Protein AF-A0AAD4XB56-F1 (afdb_monomer_lite)

Organism: NCBI:txid357466

pLDDT: mean 76.83, std 12.36, range [35.91, 93.38]

Structure (mmCIF, N/CA/C/O backbone):
data_AF-A0AAD4XB56-F1
#
_entry.id   AF-A0AAD4XB56-F1
#
loop_
_atom_site.group_PDB
_atom_site.id
_atom_site.type_symbol
_atom_site.label_atom_id
_atom_site.label_alt_id
_atom_site.label_comp_id
_atom_site.label_asym_id
_atom_site.label_entity_id
_atom_site.label_seq_id
_atom_site.pdbx_PDB_ins_code
_atom_site.Cartn_x
_atom_site.Cartn_y
_atom_site.Cartn_z
_atom_site.occupancy
_atom_site.B_iso_or_equiv
_atom_site.auth_seq_id
_atom_site.auth_comp_id
_atom_site.auth_asym_id
_atom_site.auth_atom_id
_atom_site.pdbx_PDB_model_num
ATOM 1 N N . MET A 1 1 ? -22.166 -6.737 -6.901 1.00 35.91 1 MET A N 1
ATOM 2 C CA . MET A 1 1 ? -21.398 -6.416 -5.680 1.00 35.91 1 MET A CA 1
ATOM 3 C C . MET A 1 1 ? -21.569 -4.929 -5.449 1.00 35.91 1 MET A C 1
ATOM 5 O O . MET A 1 1 ? -21.145 -4.169 -6.307 1.00 35.91 1 MET A O 1
ATOM 9 N N . GLU A 1 2 ? -22.283 -4.530 -4.397 1.00 37.19 2 GLU A N 1
ATOM 10 C CA . GLU A 1 2 ? -22.418 -3.114 -4.025 1.00 37.19 2 GLU A CA 1
ATOM 11 C C . GLU A 1 2 ? -21.098 -2.613 -3.423 1.00 37.19 2 GLU A C 1
ATOM 13 O O . GLU A 1 2 ? -20.499 -3.304 -2.595 1.00 37.19 2 GLU A O 1
ATOM 18 N N . GLU A 1 3 ? -20.626 -1.437 -3.845 1.00 47.31 3 GLU A N 1
ATOM 19 C CA . GLU A 1 3 ? -19.499 -0.772 -3.187 1.00 47.31 3 GLU A CA 1
ATOM 20 C C . GLU A 1 3 ? -19.918 -0.337 -1.769 1.00 47.31 3 GLU A C 1
ATOM 22 O O . GLU A 1 3 ? -20.990 0.253 -1.595 1.00 47.31 3 GLU A O 1
ATOM 27 N N . PRO A 1 4 ? -19.126 -0.636 -0.721 1.00 51.22 4 PRO A N 1
ATOM 28 C CA . PRO A 1 4 ? -19.479 -0.250 0.637 1.00 51.22 4 PRO A CA 1
ATOM 29 C C . PRO A 1 4 ? -19.520 1.279 0.769 1.00 51.22 4 PRO A C 1
ATOM 31 O O . PRO A 1 4 ? -18.649 1.977 0.265 1.00 51.22 4 PRO A O 1
ATOM 34 N N . ARG A 1 5 ? -20.498 1.805 1.522 1.00 53.44 5 ARG A N 1
ATOM 35 C CA . ARG A 1 5 ? -20.799 3.248 1.687 1.00 53.44 5 ARG A CA 1
ATOM 36 C C . ARG A 1 5 ? -19.615 4.173 2.058 1.00 53.44 5 ARG A C 1
ATOM 38 O O . ARG A 1 5 ? -19.768 5.381 1.939 1.00 53.44 5 ARG A O 1
ATOM 45 N N . ASN A 1 6 ? -18.455 3.630 2.451 1.00 60.69 6 ASN A N 1
ATOM 46 C CA . ASN A 1 6 ? -17.219 4.361 2.772 1.00 60.69 6 ASN A CA 1
ATOM 47 C C . ASN A 1 6 ? -15.988 3.775 2.038 1.00 60.69 6 ASN A C 1
ATOM 49 O O . ASN A 1 6 ? -14.955 3.512 2.669 1.00 60.69 6 ASN A O 1
ATOM 53 N N . SER A 1 7 ? -16.107 3.507 0.736 1.00 59.16 7 SER A N 1
ATOM 54 C CA . SER A 1 7 ? -14.975 3.156 -0.128 1.00 59.16 7 SER A CA 1
ATOM 55 C C . SER A 1 7 ? -14.554 4.317 -1.016 1.00 59.16 7 SER A C 1
ATOM 57 O O . SER A 1 7 ? -15.394 4.947 -1.652 1.00 59.16 7 SER A O 1
ATOM 59 N N . SER A 1 8 ? -13.243 4.539 -1.112 1.00 77.12 8 SER A N 1
ATOM 60 C CA . SER A 1 8 ? -12.658 5.458 -2.091 1.00 77.12 8 SER A CA 1
ATOM 61 C C . SER A 1 8 ? -11.834 4.691 -3.122 1.00 77.12 8 SER A C 1
ATOM 63 O O . SER A 1 8 ? -11.056 3.799 -2.767 1.00 77.12 8 SER A O 1
ATOM 65 N N . PHE A 1 9 ? -11.992 5.074 -4.390 1.00 65.38 9 PHE A N 1
ATOM 66 C CA . PHE A 1 9 ? -11.208 4.584 -5.520 1.00 65.38 9 PHE A CA 1
ATOM 67 C C . PHE A 1 9 ? -10.410 5.738 -6.128 1.00 65.38 9 PHE A C 1
ATOM 69 O O . PHE A 1 9 ? -10.983 6.757 -6.518 1.00 65.38 9 PHE A O 1
ATOM 76 N N . CYS A 1 10 ? -9.090 5.582 -6.216 1.00 66.50 10 CYS A N 1
ATOM 77 C CA . CYS A 1 10 ? -8.206 6.615 -6.748 1.00 66.50 10 CYS A CA 1
ATOM 78 C C . CYS A 1 10 ? -7.397 6.086 -7.938 1.00 66.50 10 CYS A C 1
ATOM 80 O O . CYS A 1 10 ? -6.722 5.061 -7.828 1.00 66.50 10 CYS A O 1
ATOM 82 N N . ARG A 1 11 ? -7.431 6.832 -9.052 1.00 57.97 11 ARG A N 1
ATOM 83 C CA . ARG A 1 11 ? -6.454 6.720 -10.144 1.00 57.97 11 ARG A CA 1
ATOM 84 C C . ARG A 1 11 ? -5.447 7.844 -9.997 1.00 57.97 11 ARG A C 1
ATOM 86 O O . ARG A 1 11 ? -5.830 9.011 -9.935 1.00 57.97 11 ARG A O 1
ATOM 93 N N . LEU A 1 12 ? -4.181 7.478 -9.917 1.00 57.00 12 LEU A N 1
ATOM 94 C CA . LEU A 1 12 ? -3.088 8.431 -9.834 1.00 57.00 12 LEU A CA 1
ATOM 95 C C . LEU A 1 12 ? -2.688 8.872 -11.252 1.00 57.00 12 LEU A C 1
ATOM 97 O O . LEU A 1 12 ? -2.851 8.141 -12.224 1.00 57.00 12 LEU A O 1
ATOM 101 N N . GLY A 1 13 ? -2.258 10.124 -11.375 1.00 54.28 13 GLY A N 1
ATOM 102 C CA . GLY A 1 13 ? -1.643 10.675 -12.584 1.00 54.28 13 GLY A CA 1
ATOM 103 C C . GLY A 1 13 ? -0.223 11.144 -12.267 1.00 54.28 13 GLY A C 1
ATOM 104 O O . GLY A 1 13 ? 0.423 10.618 -11.364 1.00 54.28 13 GLY A O 1
ATOM 105 N N . HIS A 1 14 ? 0.254 12.187 -12.947 1.00 58.59 14 HIS A N 1
ATOM 106 C CA . HIS A 1 14 ? 1.536 12.858 -12.654 1.00 58.59 14 HIS A CA 1
ATOM 107 C C . HIS A 1 14 ? 1.542 13.692 -11.347 1.00 58.59 14 HIS A C 1
ATOM 109 O O . HIS A 1 14 ? 2.379 14.574 -11.190 1.00 58.59 14 HIS A O 1
ATOM 115 N N . MET A 1 15 ? 0.604 13.471 -10.421 1.00 67.94 15 MET A N 1
ATOM 116 C CA . MET A 1 15 ? 0.440 14.298 -9.219 1.00 67.94 15 MET A CA 1
ATOM 117 C C . MET A 1 15 ? 0.633 13.493 -7.938 1.00 67.94 15 MET A C 1
ATOM 119 O O . MET A 1 15 ? 0.311 12.303 -7.887 1.00 67.94 15 MET A O 1
ATOM 123 N N . ASP A 1 16 ? 1.112 14.179 -6.903 1.00 80.94 16 ASP A N 1
ATOM 124 C CA . ASP A 1 16 ? 1.135 13.661 -5.541 1.00 80.94 16 ASP A CA 1
ATOM 125 C C . ASP A 1 16 ? -0.296 13.522 -5.007 1.00 80.94 16 ASP A C 1
ATOM 127 O O . ASP A 1 16 ? -1.145 14.393 -5.211 1.00 80.94 16 ASP A O 1
ATOM 131 N N . LEU A 1 17 ? -0.565 12.422 -4.308 1.00 83.12 17 LEU A N 1
ATOM 132 C CA . LEU A 1 17 ? -1.854 12.151 -3.681 1.00 83.12 17 LEU A CA 1
ATOM 133 C C . LEU A 1 17 ? -1.715 12.206 -2.172 1.00 83.12 17 LEU A C 1
ATOM 135 O O . LEU A 1 17 ? -0.869 11.529 -1.592 1.00 83.12 17 LEU A O 1
ATOM 139 N N . GLN A 1 18 ? -2.610 12.952 -1.538 1.00 89.25 18 GLN A N 1
ATOM 140 C CA . GLN A 1 18 ? -2.759 12.964 -0.095 1.00 89.25 18 GLN A CA 1
ATOM 141 C C . GLN A 1 18 ? -4.192 12.588 0.276 1.00 89.25 18 GLN A C 1
ATOM 143 O O . GLN A 1 18 ? -5.145 13.247 -0.135 1.00 89.25 18 GLN A O 1
ATOM 148 N N . ILE A 1 19 ? -4.335 11.527 1.066 1.00 88.62 19 ILE A N 1
ATOM 149 C CA . ILE A 1 19 ? -5.605 11.086 1.638 1.00 88.62 19 ILE A CA 1
ATOM 150 C C . ILE A 1 19 ? -5.497 11.216 3.150 1.00 88.62 19 ILE A C 1
ATOM 152 O O . ILE A 1 19 ? -4.646 10.582 3.766 1.00 88.62 19 ILE A O 1
ATOM 156 N N . SER A 1 20 ? -6.393 11.998 3.740 1.00 92.12 20 SER A N 1
ATOM 157 C CA . SER A 1 20 ? -6.542 12.107 5.190 1.00 92.12 20 SER A CA 1
ATOM 158 C C . SER A 1 20 ? -8.010 11.905 5.538 1.00 92.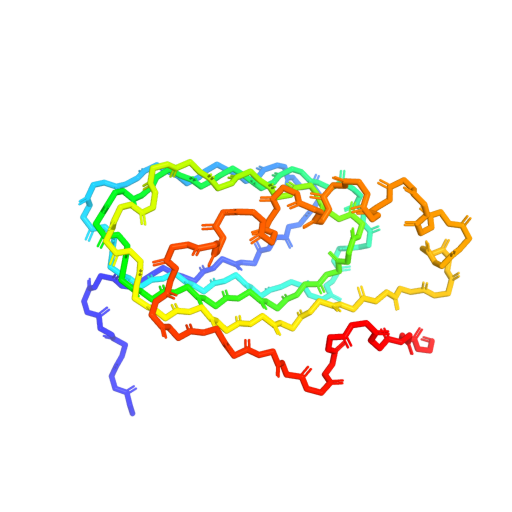12 20 SER A C 1
ATOM 160 O O . SER A 1 20 ? -8.857 12.691 5.115 1.00 92.12 20 SER A O 1
ATOM 162 N N . SER A 1 21 ? -8.339 10.825 6.249 1.00 89.38 21 SER A N 1
ATOM 163 C CA . SER A 1 21 ? -9.730 10.535 6.604 1.00 89.38 21 SER A CA 1
ATOM 164 C C . SER A 1 21 ? -9.863 9.692 7.863 1.00 89.38 21 SER A C 1
ATOM 166 O O . SER A 1 21 ? -9.309 8.603 7.977 1.00 89.38 21 SER A O 1
ATOM 168 N N . LEU A 1 22 ? -10.704 10.166 8.782 1.00 91.12 22 LEU A N 1
ATOM 169 C CA . LEU A 1 22 ? -11.066 9.438 9.995 1.00 91.12 22 LEU A CA 1
ATOM 170 C C . LEU A 1 22 ? -12.202 8.436 9.768 1.00 91.12 22 LEU A C 1
ATOM 172 O O . LEU A 1 22 ? -12.446 7.596 10.622 1.00 91.12 22 LEU A O 1
ATOM 176 N N . THR A 1 23 ? -12.936 8.512 8.662 1.00 92.81 23 THR A N 1
ATOM 177 C CA . THR A 1 23 ? -14.135 7.681 8.433 1.00 92.81 23 THR A CA 1
ATOM 178 C C . THR A 1 23 ? -13.930 6.619 7.359 1.00 92.81 23 THR A C 1
ATOM 180 O O . THR A 1 23 ? -14.783 5.739 7.189 1.00 92.81 23 THR A O 1
ATOM 183 N N . LEU A 1 24 ? -12.811 6.700 6.635 1.00 92.94 24 LEU A N 1
ATOM 184 C CA . LEU A 1 24 ? -12.465 5.789 5.558 1.00 92.94 24 LEU A CA 1
ATOM 185 C C . LEU A 1 24 ? -12.160 4.403 6.122 1.00 92.94 24 LEU A C 1
ATOM 187 O O . LEU A 1 24 ? -11.284 4.255 6.967 1.00 92.94 24 LEU A O 1
ATOM 191 N N . LYS A 1 25 ? -12.881 3.393 5.629 1.00 92.88 25 LYS A N 1
ATOM 192 C CA . LYS A 1 25 ? -12.705 1.990 6.039 1.00 92.88 25 LYS A CA 1
ATOM 193 C C . LYS A 1 25 ? -12.065 1.137 4.952 1.00 92.88 25 LYS A C 1
ATOM 195 O O . LYS A 1 25 ? -11.338 0.199 5.270 1.00 92.88 25 LYS A O 1
ATOM 200 N N . HIS A 1 26 ? -12.312 1.474 3.688 1.00 93.38 26 HIS A N 1
ATOM 201 C CA . HIS A 1 26 ? -11.816 0.731 2.535 1.00 93.38 26 HIS A CA 1
ATOM 202 C C . HIS A 1 26 ? -11.169 1.694 1.541 1.00 93.38 26 HIS A C 1
ATOM 204 O O . HIS A 1 26 ? -11.808 2.645 1.089 1.00 93.38 26 HIS A O 1
ATOM 210 N N . LEU A 1 27 ? -9.918 1.430 1.176 1.00 91.19 27 LEU A N 1
ATOM 211 C CA . LEU A 1 27 ? -9.184 2.228 0.199 1.00 91.19 27 LEU A CA 1
ATOM 212 C C . LEU A 1 27 ? -8.610 1.327 -0.886 1.00 91.19 27 LEU A C 1
ATOM 214 O O . LEU A 1 27 ? -7.944 0.335 -0.587 1.00 91.19 27 LEU A O 1
ATOM 218 N N . GLN A 1 28 ? -8.853 1.703 -2.140 1.00 91.56 28 GLN A N 1
ATOM 219 C CA . GLN A 1 28 ? -8.269 1.050 -3.303 1.00 91.56 28 GLN A CA 1
ATOM 220 C C . GLN A 1 28 ? -7.519 2.074 -4.156 1.00 91.56 28 GLN A C 1
ATOM 222 O O . GLN A 1 28 ? -8.107 3.030 -4.665 1.00 91.56 28 GLN A O 1
ATOM 227 N N . VAL A 1 29 ? -6.219 1.846 -4.325 1.00 86.94 29 VAL A N 1
ATOM 228 C CA . VAL A 1 29 ? -5.352 2.607 -5.226 1.00 86.94 29 VAL A CA 1
ATOM 229 C C . VAL A 1 29 ? -4.986 1.702 -6.391 1.00 86.94 29 VAL A C 1
ATOM 231 O O . VAL A 1 29 ? -4.433 0.621 -6.186 1.00 86.94 29 VAL A O 1
ATOM 234 N N . VAL A 1 30 ? -5.340 2.118 -7.608 1.00 85.44 30 VAL A N 1
ATOM 235 C CA . VAL A 1 30 ? -5.033 1.375 -8.835 1.00 85.44 30 VAL A CA 1
ATOM 236 C C . VAL A 1 30 ? -4.498 2.348 -9.875 1.00 85.44 30 VAL A C 1
ATOM 238 O O . VAL A 1 30 ? -5.261 3.131 -10.445 1.00 85.44 30 VAL A O 1
ATOM 241 N N . ASP A 1 31 ? -3.198 2.282 -10.142 1.00 78.81 31 ASP A N 1
ATOM 242 C CA . ASP A 1 31 ? -2.562 3.069 -11.192 1.00 78.81 31 ASP A CA 1
ATOM 243 C C . ASP A 1 31 ? -1.447 2.290 -11.897 1.00 78.81 31 ASP A C 1
ATOM 245 O O . ASP A 1 31 ? -0.356 2.110 -11.379 1.00 78.81 31 ASP A O 1
ATOM 249 N N . PHE A 1 32 ? -1.726 1.869 -13.128 1.00 70.62 32 PHE A N 1
ATOM 250 C CA . PHE A 1 32 ? -0.743 1.270 -14.037 1.00 70.62 32 PHE A CA 1
ATOM 251 C C . PHE A 1 32 ? -0.412 2.192 -15.219 1.00 70.62 32 PHE A C 1
ATOM 253 O O . PHE A 1 32 ? 0.103 1.740 -16.239 1.00 70.62 32 PHE A O 1
ATOM 260 N N . VAL A 1 33 ? -0.766 3.473 -15.130 1.00 66.88 33 VAL A N 1
ATOM 261 C CA . VAL A 1 33 ? -0.625 4.441 -16.222 1.00 66.88 33 VAL A CA 1
ATOM 262 C C . VAL A 1 33 ? 0.604 5.318 -16.003 1.00 66.88 33 VAL A C 1
ATOM 264 O O . VAL A 1 33 ? 1.359 5.567 -16.942 1.00 66.88 33 VAL A O 1
ATOM 267 N N . SER A 1 34 ? 0.831 5.771 -14.770 1.00 63.16 34 SER A N 1
ATOM 268 C CA . SER A 1 34 ? 1.925 6.687 -14.446 1.00 63.16 34 SER A CA 1
ATOM 269 C C . SER A 1 34 ? 3.190 5.941 -14.009 1.00 63.16 34 SER A C 1
ATOM 271 O O . SER A 1 34 ? 3.237 5.375 -12.920 1.00 63.16 34 SER A O 1
ATOM 273 N N . LYS A 1 35 ? 4.239 5.986 -14.845 1.00 64.75 35 LYS A N 1
ATOM 274 C CA . LYS A 1 35 ? 5.590 5.456 -14.542 1.00 64.75 35 LYS A CA 1
ATOM 275 C C . LYS A 1 35 ? 6.479 6.455 -13.788 1.00 64.75 35 LYS A C 1
ATOM 277 O O . LYS A 1 35 ? 7.680 6.241 -13.637 1.00 64.75 35 LYS A O 1
ATOM 282 N N . THR A 1 36 ? 5.937 7.615 -13.423 1.00 65.81 36 THR A N 1
ATOM 283 C CA . THR A 1 36 ? 6.718 8.669 -12.772 1.00 65.81 36 THR A CA 1
ATOM 284 C C . THR A 1 36 ? 6.688 8.526 -11.263 1.00 65.81 36 THR A C 1
ATOM 286 O O . THR A 1 36 ? 5.660 8.163 -10.695 1.00 65.81 36 THR A O 1
ATOM 289 N N . SER A 1 37 ? 7.797 8.886 -10.619 1.00 69.06 37 SER A N 1
ATOM 290 C CA . SER A 1 37 ? 7.922 8.947 -9.165 1.00 69.06 37 SER A CA 1
ATOM 291 C C . SER A 1 37 ? 6.990 10.015 -8.584 1.00 69.06 37 SER A C 1
ATOM 293 O O . SER A 1 37 ? 7.377 11.178 -8.466 1.00 69.06 37 SER A O 1
ATOM 295 N N . SER A 1 38 ? 5.761 9.631 -8.248 1.00 79.12 38 SER A N 1
ATOM 296 C CA . SER A 1 38 ? 4.831 10.443 -7.463 1.00 79.12 38 SER A CA 1
ATOM 297 C C . SER A 1 38 ? 4.782 9.963 -6.017 1.00 79.12 38 SER A C 1
ATOM 299 O O . SER A 1 38 ? 5.106 8.811 -5.703 1.00 79.12 38 SER A O 1
ATOM 301 N N . LYS A 1 39 ? 4.404 10.867 -5.116 1.00 84.50 39 LYS A N 1
ATOM 302 C CA . LYS A 1 39 ? 4.254 10.580 -3.695 1.00 84.50 39 LYS A CA 1
ATOM 303 C C . LYS A 1 39 ? 2.792 10.326 -3.356 1.00 84.50 39 LYS A C 1
ATOM 305 O O . LYS A 1 39 ? 1.914 11.119 -3.682 1.00 84.50 39 LYS A O 1
ATOM 310 N N . VAL A 1 40 ? 2.538 9.243 -2.636 1.00 86.00 40 VAL A N 1
ATOM 311 C CA . VAL A 1 40 ? 1.223 8.885 -2.108 1.00 86.00 40 VAL A CA 1
ATOM 312 C C . VAL A 1 40 ? 1.304 8.890 -0.591 1.00 86.00 40 VAL A C 1
ATOM 314 O O . VAL A 1 40 ? 1.991 8.060 0.002 1.00 86.00 40 VAL A O 1
ATOM 317 N N . LYS A 1 41 ? 0.616 9.836 0.045 1.00 89.56 41 LYS A N 1
ATOM 318 C CA . LYS A 1 41 ? 0.483 9.928 1.498 1.00 89.56 41 LYS A CA 1
ATOM 319 C C . LYS A 1 41 ? -0.931 9.537 1.916 1.00 89.56 41 LYS A C 1
ATOM 321 O O . LYS A 1 41 ? -1.900 10.110 1.425 1.00 89.56 41 LYS A O 1
ATOM 326 N N . ILE A 1 42 ? -1.049 8.593 2.841 1.00 89.75 42 ILE A N 1
ATOM 327 C CA . ILE A 1 42 ? -2.329 8.124 3.378 1.00 89.75 42 ILE A CA 1
ATOM 328 C C . ILE A 1 42 ? -2.266 8.195 4.903 1.00 89.75 42 ILE A C 1
ATOM 330 O O . ILE A 1 42 ? -1.376 7.607 5.504 1.00 89.75 42 ILE A O 1
ATOM 334 N N . ASP A 1 43 ? -3.220 8.899 5.502 1.00 91.44 43 ASP A N 1
ATOM 335 C CA . ASP A 1 43 ? -3.438 9.018 6.944 1.00 91.44 43 ASP A CA 1
ATOM 336 C C . ASP A 1 43 ? -4.894 8.641 7.248 1.00 91.44 43 ASP A C 1
ATOM 338 O O . ASP A 1 43 ? -5.829 9.403 6.969 1.00 91.44 43 ASP A O 1
ATOM 342 N N . ALA A 1 44 ? -5.105 7.409 7.716 1.00 91.50 44 ALA A N 1
ATOM 343 C CA . ALA A 1 44 ? -6.444 6.848 7.870 1.00 91.50 44 ALA A CA 1
ATOM 344 C C . ALA A 1 44 ? -6.529 5.854 9.048 1.00 91.50 44 ALA A C 1
ATOM 346 O O . ALA A 1 44 ? -6.482 4.638 8.838 1.00 91.50 44 ALA A O 1
ATOM 347 N N . PRO A 1 45 ? -6.725 6.339 10.291 1.00 91.56 45 PRO A N 1
ATOM 348 C CA . PRO A 1 45 ? -6.684 5.510 11.506 1.00 91.56 45 PRO A CA 1
ATOM 349 C C . PRO A 1 45 ? -7.748 4.419 11.576 1.00 91.56 45 PRO A C 1
ATOM 351 O O . PRO A 1 45 ? -7.527 3.392 12.219 1.00 91.56 45 PRO A O 1
ATOM 354 N N . ASN A 1 46 ? -8.881 4.617 10.902 1.00 92.62 46 ASN A N 1
ATOM 355 C CA . ASN A 1 46 ? -9.997 3.671 10.874 1.00 92.62 46 ASN A CA 1
ATOM 356 C C . ASN A 1 46 ? -10.046 2.838 9.583 1.00 92.62 46 ASN A C 1
ATOM 358 O O . ASN A 1 46 ? -11.046 2.162 9.327 1.00 92.62 46 ASN A O 1
ATOM 362 N N . LEU A 1 47 ? -8.977 2.873 8.780 1.00 92.44 47 LEU A N 1
ATOM 363 C CA . LEU A 1 47 ? -8.860 2.049 7.587 1.00 92.44 47 LEU A CA 1
ATOM 364 C C . LEU A 1 47 ? -8.727 0.583 7.995 1.00 92.44 47 LEU A C 1
ATOM 366 O O . LEU A 1 47 ? -7.844 0.243 8.768 1.00 92.44 47 LEU A O 1
ATOM 370 N N . VAL A 1 48 ? -9.593 -0.275 7.462 1.00 92.62 48 VAL A N 1
ATOM 371 C CA . VAL A 1 48 ? -9.643 -1.714 7.772 1.00 92.62 48 VAL A CA 1
ATOM 372 C C . VAL A 1 48 ? -9.104 -2.548 6.614 1.00 92.62 48 VAL A C 1
ATOM 374 O O . VAL A 1 48 ? -8.478 -3.584 6.835 1.00 92.62 48 VAL A O 1
ATOM 377 N N . TYR A 1 49 ? -9.328 -2.086 5.384 1.00 91.31 49 TYR A N 1
ATOM 378 C CA . TYR A 1 49 ? -8.911 -2.765 4.165 1.00 91.31 49 TYR A CA 1
ATOM 379 C C . TYR A 1 49 ? -8.166 -1.810 3.237 1.00 91.31 49 TYR A C 1
ATOM 381 O O . TYR A 1 49 ? -8.689 -0.751 2.874 1.00 91.31 49 TYR A O 1
ATOM 389 N N . PHE A 1 50 ? -6.980 -2.226 2.804 1.00 90.38 50 PHE A N 1
ATOM 390 C CA . PHE A 1 50 ? -6.176 -1.504 1.830 1.00 90.38 50 PHE A CA 1
ATOM 391 C C . PHE A 1 50 ? -5.855 -2.392 0.633 1.00 90.38 50 PHE A C 1
ATOM 393 O O . PHE A 1 50 ? -5.387 -3.515 0.793 1.00 90.38 50 PHE A O 1
ATOM 400 N N . LYS A 1 51 ? -6.069 -1.872 -0.574 1.00 90.19 51 LYS A N 1
ATOM 401 C CA . LYS A 1 51 ? -5.623 -2.506 -1.810 1.00 90.19 51 LYS A CA 1
ATOM 402 C C . LYS A 1 51 ? -4.777 -1.540 -2.614 1.00 90.19 51 LYS A C 1
ATOM 404 O O . LYS A 1 51 ? -5.226 -0.433 -2.908 1.00 90.19 51 LYS A O 1
ATOM 409 N N . CYS A 1 52 ? -3.593 -1.982 -3.009 1.00 88.44 52 CYS A N 1
ATOM 410 C CA . CYS A 1 52 ? -2.681 -1.209 -3.832 1.00 88.44 52 CYS A CA 1
ATOM 411 C C . CYS A 1 52 ? -2.271 -2.012 -5.057 1.00 88.44 52 CYS A C 1
ATOM 413 O O . CYS A 1 52 ? -1.757 -3.122 -4.933 1.00 88.44 52 CYS A O 1
ATOM 415 N N . ARG A 1 53 ? -2.509 -1.440 -6.234 1.00 87.56 53 ARG A N 1
ATOM 416 C CA . ARG A 1 53 ? -2.066 -1.962 -7.521 1.00 87.56 53 ARG A CA 1
ATOM 417 C C . ARG A 1 53 ? -1.334 -0.860 -8.275 1.00 87.56 53 ARG A C 1
ATOM 419 O O . ARG A 1 53 ? -1.989 0.050 -8.778 1.00 87.56 53 ARG A O 1
ATOM 426 N N . ASP A 1 54 ? -0.006 -0.900 -8.294 1.00 85.00 54 ASP A N 1
ATOM 427 C CA . ASP A 1 54 ? 0.802 0.228 -8.780 1.00 85.00 54 ASP A CA 1
ATOM 428 C C . ASP A 1 54 ? 2.217 -0.181 -9.245 1.00 85.00 54 ASP A C 1
ATOM 430 O O . ASP A 1 54 ? 2.581 -1.357 -9.220 1.00 85.00 54 ASP A O 1
ATOM 434 N N . TYR A 1 55 ? 3.028 0.789 -9.667 1.00 81.88 55 TYR A N 1
ATOM 435 C CA . TYR A 1 55 ? 4.461 0.663 -9.911 1.00 81.88 55 TYR A CA 1
ATOM 436 C C . TYR A 1 55 ? 5.304 0.938 -8.659 1.00 81.88 55 TYR A C 1
ATOM 438 O O . TYR A 1 55 ? 4.955 1.749 -7.800 1.00 81.88 55 TYR A O 1
ATOM 446 N N . MET A 1 56 ? 6.472 0.295 -8.586 1.00 78.75 56 MET A N 1
ATOM 447 C CA . MET A 1 56 ? 7.438 0.452 -7.491 1.00 78.75 56 MET A CA 1
ATOM 448 C C . MET A 1 56 ? 8.171 1.796 -7.490 1.00 78.75 56 MET A C 1
ATOM 450 O O . MET A 1 56 ? 8.808 2.135 -6.494 1.00 78.75 56 MET A O 1
ATOM 454 N N . SER A 1 57 ? 8.110 2.560 -8.583 1.00 78.81 57 SER A N 1
ATOM 455 C CA . SER A 1 57 ? 8.749 3.879 -8.674 1.00 78.81 57 SER A CA 1
ATOM 456 C C . SER A 1 57 ? 8.120 4.941 -7.777 1.00 78.81 57 SER A C 1
ATOM 458 O O . SER A 1 57 ? 8.737 5.987 -7.548 1.00 78.81 57 SER A O 1
ATOM 460 N N . LYS A 1 58 ? 6.910 4.702 -7.267 1.00 81.06 58 LYS A N 1
ATOM 461 C CA . LYS A 1 58 ? 6.188 5.658 -6.433 1.00 81.06 58 LYS A CA 1
ATOM 462 C C . LYS A 1 58 ? 6.543 5.544 -4.967 1.00 81.06 58 LYS A C 1
ATOM 464 O O . LYS A 1 58 ? 6.820 4.475 -4.430 1.00 81.06 58 LYS A O 1
ATOM 469 N N . TRP A 1 59 ? 6.485 6.687 -4.301 1.00 81.56 59 TRP A N 1
ATOM 470 C CA . TRP A 1 59 ? 6.797 6.791 -2.890 1.00 81.56 59 TRP A CA 1
ATOM 471 C C . TRP A 1 59 ? 5.520 6.707 -2.054 1.00 81.56 59 TRP A C 1
ATOM 473 O O . TRP A 1 59 ? 4.747 7.663 -2.007 1.00 81.56 59 TRP A O 1
ATOM 483 N N . TYR A 1 60 ? 5.325 5.599 -1.341 1.00 84.44 60 TYR A N 1
ATOM 484 C CA . TYR A 1 60 ? 4.193 5.411 -0.434 1.00 84.44 60 TYR A CA 1
ATOM 485 C C . TYR A 1 60 ? 4.563 5.758 1.015 1.00 84.44 60 TYR A C 1
ATOM 487 O O . TYR A 1 60 ? 5.483 5.184 1.593 1.00 84.44 60 TYR A O 1
ATOM 495 N N . VAL A 1 61 ? 3.810 6.681 1.618 1.00 85.50 61 VAL A N 1
ATOM 496 C CA . VAL A 1 61 ? 3.840 6.997 3.053 1.00 85.50 61 VAL A CA 1
ATOM 497 C C . VAL A 1 61 ? 2.481 6.665 3.644 1.00 85.50 61 VAL A C 1
ATOM 499 O O . VAL A 1 61 ? 1.503 7.371 3.407 1.00 85.50 61 VAL A O 1
ATOM 502 N N . LEU A 1 62 ? 2.430 5.592 4.422 1.00 84.94 62 LEU A N 1
ATOM 503 C CA . LEU A 1 62 ? 1.247 5.207 5.178 1.00 84.94 62 LEU A CA 1
ATOM 504 C C . LEU A 1 62 ? 1.455 5.589 6.642 1.00 84.94 62 LEU A C 1
ATOM 506 O O . LEU A 1 62 ? 2.342 5.062 7.309 1.00 84.94 62 LEU A O 1
ATOM 510 N N . GLU A 1 63 ? 0.638 6.512 7.126 1.00 83.88 63 GLU A N 1
ATOM 511 C CA . GLU A 1 63 ? 0.628 6.997 8.501 1.00 83.88 63 GLU A CA 1
ATOM 512 C C . GLU A 1 63 ? -0.675 6.568 9.183 1.00 83.88 63 GLU A C 1
ATOM 514 O O . GLU A 1 63 ? -1.721 6.454 8.545 1.00 83.88 63 GLU A O 1
ATOM 519 N N . ASN A 1 64 ? -0.602 6.317 10.493 1.00 81.56 64 ASN A N 1
ATOM 520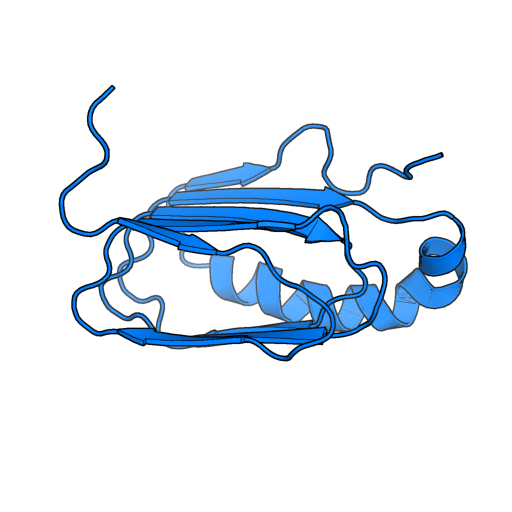 C CA . ASN A 1 64 ? -1.754 6.017 11.345 1.00 81.56 64 ASN A CA 1
ATOM 521 C C . ASN A 1 64 ? -2.690 4.945 10.758 1.00 81.56 64 ASN A C 1
ATOM 523 O O . ASN A 1 64 ? -3.838 5.221 10.443 1.00 81.56 64 ASN A O 1
ATOM 527 N N . LEU A 1 65 ? -2.217 3.704 10.637 1.00 82.25 65 LEU A N 1
ATOM 528 C CA . LEU A 1 65 ? -3.009 2.564 10.149 1.00 82.25 65 LEU A CA 1
ATOM 529 C C . LEU A 1 65 ? -3.449 1.617 11.276 1.00 82.25 65 LEU A C 1
ATOM 531 O O . LEU A 1 65 ? -3.462 0.400 11.113 1.00 82.25 65 LEU A O 1
ATOM 535 N N . ALA A 1 66 ? -3.784 2.162 12.446 1.00 84.06 66 ALA A N 1
ATOM 536 C CA . ALA A 1 66 ? -4.017 1.374 13.661 1.00 84.06 66 ALA A CA 1
ATOM 537 C C . ALA A 1 66 ? -5.104 0.291 13.510 1.00 84.06 66 ALA A C 1
ATOM 539 O O . ALA A 1 66 ? -5.028 -0.748 14.161 1.00 84.06 66 ALA A O 1
ATOM 540 N N . SER A 1 67 ? -6.095 0.524 12.645 1.00 88.56 67 SER A N 1
ATOM 541 C CA . SER A 1 67 ? -7.207 -0.405 12.416 1.00 88.56 67 SER A CA 1
ATOM 542 C C . SER A 1 67 ? -7.021 -1.325 11.207 1.00 88.56 67 SER A C 1
ATOM 544 O O . SER A 1 67 ? -7.943 -2.081 10.894 1.00 88.56 67 SER A O 1
ATOM 546 N N . LEU A 1 68 ? -5.880 -1.268 10.508 1.00 89.12 68 LEU A N 1
ATOM 547 C CA . LEU A 1 68 ? -5.704 -2.001 9.258 1.00 89.12 68 LEU A CA 1
ATOM 548 C C . LEU A 1 68 ? -5.617 -3.504 9.529 1.00 89.12 68 LEU A C 1
ATOM 550 O O . LEU A 1 68 ? -4.713 -3.990 10.205 1.00 89.12 68 LEU A O 1
ATOM 554 N N . VAL A 1 69 ? -6.576 -4.250 8.983 1.00 89.12 69 VAL A N 1
ATOM 555 C CA . VAL A 1 69 ? -6.675 -5.701 9.171 1.00 89.12 69 VAL A CA 1
ATOM 556 C C . VAL A 1 69 ? -6.086 -6.435 7.979 1.00 89.12 69 VAL A C 1
ATOM 558 O O . VAL A 1 69 ? -5.310 -7.372 8.169 1.00 89.12 69 VAL A O 1
ATOM 561 N N . THR A 1 70 ? -6.440 -5.993 6.773 1.00 89.62 70 THR A N 1
ATOM 562 C CA . THR A 1 70 ? -6.096 -6.680 5.530 1.00 89.62 70 THR A CA 1
ATOM 563 C C . THR A 1 70 ? -5.468 -5.708 4.538 1.00 89.62 70 THR A C 1
ATOM 565 O O . THR A 1 70 ? -6.036 -4.651 4.251 1.00 89.62 70 THR A O 1
ATOM 568 N N . ALA A 1 71 ? -4.328 -6.101 3.973 1.00 89.12 71 ALA A N 1
ATOM 569 C CA . ALA A 1 71 ? -3.676 -5.401 2.871 1.00 89.12 71 ALA A CA 1
ATOM 570 C C . ALA A 1 71 ? -3.499 -6.337 1.663 1.00 89.12 71 ALA A C 1
ATOM 572 O O . ALA A 1 71 ? -3.032 -7.461 1.824 1.00 89.12 71 ALA A O 1
ATOM 573 N N . ASP A 1 72 ? -3.869 -5.879 0.466 1.00 88.69 72 ASP A N 1
ATOM 574 C CA . ASP A 1 72 ? -3.687 -6.576 -0.816 1.00 88.69 72 ASP A CA 1
ATOM 575 C C . ASP A 1 72 ? -2.771 -5.746 -1.725 1.00 88.69 72 ASP A C 1
ATOM 577 O O . ASP A 1 72 ? -3.142 -4.646 -2.144 1.00 88.69 72 ASP A O 1
ATOM 581 N N . ILE A 1 73 ? -1.562 -6.244 -1.993 1.00 86.12 73 ILE A N 1
ATOM 582 C CA . ILE A 1 73 ? -0.502 -5.500 -2.682 1.00 86.12 73 ILE A CA 1
ATOM 583 C C . ILE A 1 73 ? -0.106 -6.201 -3.995 1.00 86.12 73 ILE A C 1
ATOM 585 O O . ILE A 1 73 ? 0.292 -7.368 -4.021 1.00 86.12 73 ILE A O 1
ATOM 589 N N . ASP A 1 74 ? -0.185 -5.455 -5.097 1.00 86.56 74 ASP A N 1
ATOM 590 C CA . ASP A 1 74 ? 0.330 -5.781 -6.434 1.00 86.56 74 ASP A CA 1
ATOM 591 C C . ASP A 1 74 ? 1.207 -4.609 -6.889 1.00 86.56 74 ASP A C 1
ATOM 593 O O . ASP A 1 74 ? 0.706 -3.596 -7.374 1.00 86.56 74 ASP A O 1
ATOM 597 N N . MET A 1 75 ? 2.517 -4.704 -6.672 1.00 82.06 75 MET A N 1
ATOM 598 C CA . MET A 1 75 ? 3.455 -3.668 -7.102 1.00 82.06 75 MET A CA 1
ATOM 599 C C . MET A 1 75 ? 4.409 -4.209 -8.146 1.00 82.06 75 MET A C 1
ATOM 601 O O . MET A 1 75 ? 5.119 -5.183 -7.894 1.00 82.06 75 MET A O 1
ATOM 605 N N . ARG A 1 76 ? 4.445 -3.555 -9.304 1.00 82.31 76 ARG A N 1
ATOM 606 C CA . ARG A 1 76 ? 5.211 -4.007 -10.467 1.00 82.31 76 ARG A CA 1
ATOM 607 C C . ARG A 1 76 ? 6.415 -3.117 -10.709 1.00 82.31 76 ARG A C 1
ATOM 609 O O . ARG A 1 76 ? 6.395 -1.939 -10.366 1.00 82.31 76 ARG A O 1
ATOM 616 N N . ALA A 1 77 ? 7.449 -3.680 -11.314 1.00 78.19 77 ALA A N 1
ATOM 617 C CA . ALA A 1 77 ? 8.599 -2.921 -11.781 1.00 78.19 77 ALA A CA 1
ATOM 618 C C . ALA A 1 77 ? 8.595 -2.871 -13.313 1.00 78.19 77 ALA A C 1
ATOM 620 O O . ALA A 1 77 ? 8.276 -3.862 -13.970 1.00 78.19 77 ALA A O 1
ATOM 621 N N . THR A 1 78 ? 8.972 -1.750 -13.914 1.00 77.62 78 THR A N 1
ATOM 622 C CA . THR A 1 78 ? 9.346 -1.710 -15.335 1.00 77.62 78 THR A CA 1
ATOM 623 C C . THR A 1 78 ? 10.828 -2.038 -15.506 1.00 77.62 78 THR A C 1
ATOM 625 O O . THR A 1 78 ? 11.615 -1.960 -14.560 1.00 77.62 78 THR A O 1
ATOM 628 N N . LYS A 1 79 ? 11.252 -2.383 -16.727 1.00 77.19 79 LYS A N 1
ATOM 629 C CA . LYS A 1 79 ? 12.674 -2.635 -17.028 1.00 77.19 79 LYS A CA 1
ATOM 630 C C . LYS A 1 79 ? 13.571 -1.447 -16.673 1.00 77.19 79 LYS A C 1
ATOM 632 O O . LYS A 1 79 ? 14.685 -1.640 -16.195 1.00 77.19 79 LYS A O 1
ATOM 637 N N . GLU A 1 80 ? 13.080 -0.226 -16.866 1.00 74.62 80 GLU A N 1
ATOM 638 C CA . GLU A 1 80 ? 13.801 1.002 -16.523 1.00 74.62 80 GLU A CA 1
ATOM 639 C C . GLU A 1 80 ? 13.940 1.175 -15.002 1.00 74.62 80 GLU A C 1
ATOM 641 O O . GLU A 1 80 ? 14.957 1.675 -14.519 1.00 74.62 80 GLU A O 1
ATOM 646 N N . GLU A 1 81 ? 12.944 0.725 -14.236 1.00 72.31 81 GLU A N 1
ATOM 647 C CA . GLU A 1 81 ? 12.941 0.788 -12.773 1.00 72.31 81 GLU A CA 1
ATOM 648 C C . GLU A 1 81 ? 13.868 -0.254 -12.141 1.00 72.31 81 GLU A C 1
ATOM 650 O O . GLU A 1 81 ? 14.470 0.01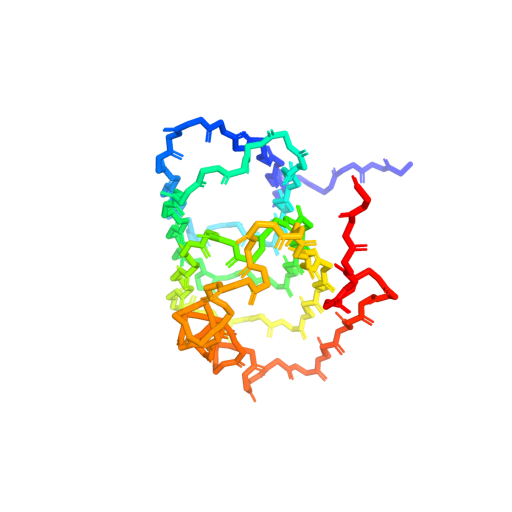8 -11.101 1.00 72.31 81 GLU A O 1
ATOM 655 N N . VAL A 1 82 ? 14.061 -1.412 -12.786 1.00 71.38 82 VAL A N 1
ATOM 656 C CA . VAL A 1 82 ? 14.998 -2.454 -12.323 1.00 71.38 82 VAL A CA 1
ATOM 657 C C . VAL A 1 82 ? 16.421 -1.902 -12.188 1.00 71.38 82 VAL A C 1
ATOM 659 O O . VAL A 1 82 ? 17.119 -2.219 -11.225 1.00 71.38 82 VAL A O 1
ATOM 662 N N . ALA A 1 83 ? 16.844 -1.007 -13.086 1.00 74.69 83 ALA A N 1
ATOM 663 C CA . ALA A 1 83 ? 18.155 -0.359 -12.996 1.00 74.69 83 ALA A CA 1
ATOM 664 C C . ALA A 1 83 ? 18.306 0.532 -11.743 1.00 74.69 83 ALA A C 1
ATOM 666 O O . ALA A 1 83 ? 19.418 0.745 -11.261 1.00 74.69 83 ALA A O 1
ATOM 667 N N . LYS A 1 84 ? 17.188 1.019 -11.189 1.00 73.38 84 LYS A N 1
ATOM 668 C CA . LYS A 1 84 ? 17.109 1.882 -9.997 1.00 73.38 84 LYS A CA 1
ATOM 669 C C . LYS A 1 84 ? 16.542 1.155 -8.776 1.00 73.38 84 LYS A C 1
ATOM 671 O O . LYS A 1 84 ? 16.245 1.777 -7.759 1.00 73.38 84 LYS A O 1
ATOM 676 N N . ILE A 1 85 ? 16.435 -0.172 -8.828 1.00 69.50 85 ILE A N 1
ATOM 677 C CA . ILE A 1 85 ? 15.725 -0.965 -7.818 1.00 69.50 85 ILE A CA 1
ATOM 678 C C . ILE A 1 85 ? 16.280 -0.792 -6.403 1.00 69.50 85 ILE A C 1
ATOM 680 O O . ILE A 1 85 ? 15.527 -0.884 -5.444 1.00 69.50 85 ILE A O 1
ATOM 684 N N . LYS A 1 86 ? 17.575 -0.483 -6.247 1.00 70.19 86 LYS A N 1
ATOM 685 C CA . LYS A 1 86 ? 18.176 -0.191 -4.933 1.00 70.19 86 LYS A CA 1
ATOM 686 C C . LYS A 1 86 ? 17.574 1.055 -4.276 1.00 70.19 86 LYS A C 1
ATOM 688 O O . LYS A 1 86 ? 17.418 1.081 -3.060 1.00 70.19 86 LYS A O 1
ATOM 693 N N . GLU A 1 87 ? 17.240 2.068 -5.071 1.00 70.50 87 GLU A N 1
ATOM 694 C CA . GLU A 1 87 ? 16.593 3.295 -4.606 1.00 70.50 87 GLU A CA 1
ATOM 695 C C . GLU A 1 87 ? 15.137 3.011 -4.220 1.00 70.50 87 GLU A C 1
ATOM 697 O O . GLU A 1 87 ? 14.710 3.337 -3.115 1.00 70.50 87 GLU A O 1
ATOM 702 N N . TYR A 1 88 ? 14.404 2.287 -5.069 1.00 69.38 88 TYR A N 1
ATOM 703 C CA . TYR A 1 88 ? 13.005 1.938 -4.810 1.00 69.38 88 TYR A CA 1
ATOM 704 C C . TYR A 1 88 ? 12.824 0.910 -3.690 1.00 69.38 88 TYR A C 1
ATOM 706 O O . TYR A 1 88 ? 11.849 0.980 -2.948 1.00 69.38 88 TYR A O 1
ATOM 714 N N . ALA A 1 89 ? 13.778 -0.001 -3.489 1.00 67.19 89 ALA A N 1
ATOM 715 C CA . ALA A 1 89 ? 13.754 -0.966 -2.392 1.00 67.19 89 ALA A CA 1
ATOM 716 C C . ALA A 1 89 ? 13.757 -0.272 -1.022 1.00 67.19 89 ALA A C 1
ATOM 718 O O . ALA A 1 89 ? 13.043 -0.697 -0.115 1.00 67.19 89 ALA A O 1
ATOM 719 N N . LYS A 1 90 ? 14.500 0.834 -0.879 1.00 67.81 90 LYS A N 1
ATOM 720 C CA . LYS A 1 90 ? 14.493 1.649 0.345 1.00 67.81 90 LYS A CA 1
ATOM 721 C C . LYS A 1 90 ? 13.121 2.283 0.597 1.00 67.81 90 LYS A C 1
ATOM 723 O O . LYS A 1 90 ? 12.692 2.382 1.743 1.00 67.81 90 LYS A O 1
ATOM 728 N N . ASN A 1 91 ? 12.427 2.671 -0.465 1.00 65.50 91 ASN A N 1
ATOM 729 C CA . ASN A 1 91 ? 11.132 3.349 -0.392 1.00 65.50 91 ASN A CA 1
ATOM 730 C C . ASN A 1 91 ? 10.019 2.335 -0.089 1.00 65.50 91 ASN A C 1
ATOM 732 O O . ASN A 1 91 ? 9.185 2.558 0.785 1.00 65.50 91 ASN A O 1
ATOM 736 N N . ASN A 1 92 ? 10.081 1.167 -0.729 1.00 66.88 92 ASN A N 1
ATOM 737 C CA . ASN A 1 92 ? 9.180 0.044 -0.484 1.00 66.8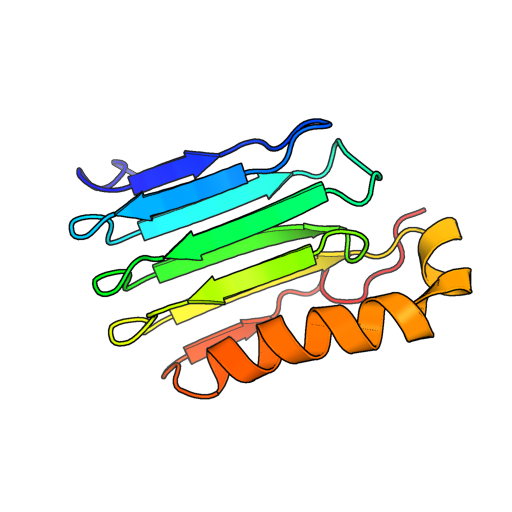8 92 ASN A CA 1
ATOM 738 C C . ASN A 1 92 ? 9.365 -0.578 0.905 1.00 66.88 92 ASN A C 1
ATOM 740 O O . ASN A 1 92 ? 8.411 -1.118 1.459 1.00 66.88 92 ASN A O 1
ATOM 744 N N . TRP A 1 93 ? 10.548 -0.469 1.517 1.00 66.88 93 TRP A N 1
ATOM 745 C CA . TRP A 1 93 ? 10.744 -0.902 2.903 1.00 66.88 93 TRP A CA 1
ATOM 746 C C . TRP A 1 93 ? 9.799 -0.184 3.877 1.00 66.88 93 TRP A C 1
ATOM 748 O O . TRP A 1 93 ? 9.261 -0.817 4.782 1.00 66.88 93 TRP A O 1
ATOM 758 N N . LEU A 1 94 ? 9.536 1.112 3.671 1.00 66.00 94 LEU A N 1
ATOM 759 C CA . LEU A 1 94 ? 8.610 1.872 4.517 1.00 66.00 94 LEU A CA 1
ATOM 760 C C . LEU A 1 94 ? 7.176 1.351 4.391 1.00 66.00 94 LEU A C 1
ATOM 762 O O . LEU A 1 94 ? 6.503 1.155 5.402 1.00 66.00 94 LEU A O 1
ATOM 766 N N . LEU A 1 95 ? 6.745 1.041 3.169 1.00 69.38 95 LEU A N 1
ATOM 767 C CA . LEU A 1 95 ? 5.455 0.414 2.893 1.00 69.38 95 LEU A CA 1
ATOM 768 C C . LEU A 1 95 ? 5.325 -0.950 3.589 1.00 69.38 95 LEU A C 1
ATOM 770 O O . LEU A 1 95 ? 4.338 -1.203 4.272 1.00 69.38 95 LEU A O 1
ATOM 7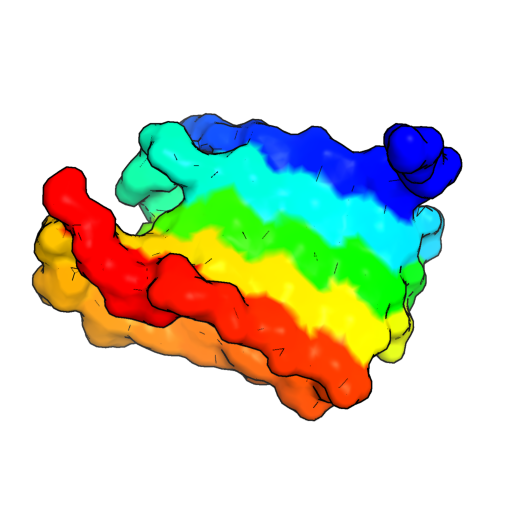74 N N . ILE A 1 96 ? 6.340 -1.808 3.466 1.00 69.62 96 ILE A N 1
ATOM 775 C CA . ILE A 1 96 ? 6.358 -3.128 4.114 1.00 69.62 96 ILE A CA 1
ATOM 776 C C . ILE A 1 96 ? 6.343 -2.978 5.642 1.00 69.62 96 ILE A C 1
ATOM 778 O O . ILE A 1 96 ? 5.609 -3.690 6.324 1.00 69.62 96 ILE A O 1
ATOM 782 N N . SER A 1 97 ? 7.094 -2.016 6.189 1.00 71.50 97 SER A N 1
ATOM 783 C CA . SER A 1 97 ? 7.109 -1.745 7.629 1.00 71.50 97 SER A CA 1
ATOM 784 C C . SER A 1 97 ? 5.749 -1.274 8.155 1.00 71.50 97 SER A C 1
ATOM 786 O O . SER A 1 97 ? 5.353 -1.661 9.254 1.00 71.50 97 SER A O 1
ATOM 788 N N . ALA A 1 98 ? 4.989 -0.528 7.346 1.00 70.00 98 ALA A N 1
ATOM 789 C CA . ALA A 1 98 ? 3.638 -0.091 7.685 1.00 70.00 98 ALA A CA 1
ATOM 790 C C . ALA A 1 98 ? 2.642 -1.259 7.759 1.00 70.00 98 ALA A C 1
ATOM 792 O O . ALA A 1 98 ? 1.633 -1.163 8.454 1.00 70.00 98 ALA A O 1
ATOM 793 N N . PHE A 1 99 ? 2.943 -2.379 7.096 1.00 73.06 99 PHE A N 1
ATOM 794 C CA . PHE A 1 99 ? 2.154 -3.605 7.186 1.00 73.06 99 PHE A CA 1
ATOM 795 C C . PHE A 1 99 ? 2.644 -4.581 8.256 1.00 73.06 99 PHE A C 1
ATOM 797 O O . PHE A 1 99 ? 2.046 -5.636 8.424 1.00 73.06 99 PHE A O 1
ATOM 804 N N . SER A 1 100 ? 3.679 -4.253 9.030 1.00 71.69 100 SER A N 1
ATOM 805 C CA . SER A 1 100 ? 4.163 -5.151 10.093 1.00 71.69 100 SER A CA 1
ATOM 806 C C . SER A 1 100 ? 3.101 -5.495 11.149 1.00 71.69 100 SER A C 1
ATOM 808 O O . SER A 1 100 ? 3.213 -6.523 11.812 1.00 71.69 100 SER A O 1
ATOM 810 N N . SER A 1 101 ? 2.065 -4.664 11.291 1.00 69.69 101 SER A N 1
ATOM 811 C CA . SER A 1 101 ? 0.963 -4.845 12.238 1.00 69.69 101 SER A CA 1
ATOM 812 C C . SER A 1 101 ? -0.311 -5.455 11.643 1.00 69.69 101 SER A C 1
ATOM 814 O O . SER A 1 101 ? -1.255 -5.699 12.401 1.00 69.69 101 SER A O 1
ATOM 816 N N . VAL A 1 102 ? -0.389 -5.697 10.325 1.00 77.19 102 VAL A N 1
ATOM 817 C CA . VAL A 1 102 ? -1.629 -6.226 9.729 1.00 77.19 102 VAL A CA 1
ATOM 818 C C . VAL A 1 102 ? -1.805 -7.701 10.062 1.00 77.19 102 VAL A C 1
ATOM 820 O O . VAL A 1 102 ? -0.850 -8.475 10.093 1.00 77.19 102 VAL A O 1
ATOM 823 N N . LYS A 1 103 ? -3.056 -8.110 10.286 1.00 80.38 103 LYS A N 1
ATOM 824 C CA . LYS A 1 103 ? -3.387 -9.517 10.557 1.00 80.38 103 LYS A CA 1
ATOM 825 C C . LYS A 1 103 ? -3.246 -10.381 9.311 1.00 80.38 103 LYS A C 1
ATOM 827 O O . LYS A 1 103 ? -2.939 -11.563 9.416 1.00 80.38 103 LYS A O 1
ATOM 832 N N . GLU A 1 104 ? -3.492 -9.794 8.144 1.00 82.69 104 GLU A N 1
ATOM 833 C CA . GLU A 1 104 ? -3.440 -10.491 6.872 1.00 82.69 104 GLU A CA 1
ATOM 834 C C . GLU A 1 104 ? -2.804 -9.608 5.795 1.00 82.69 104 GLU A C 1
ATOM 836 O O . GLU A 1 104 ? -3.343 -8.568 5.413 1.00 82.69 104 GLU A O 1
ATOM 841 N N . LEU A 1 105 ? -1.659 -10.052 5.279 1.00 83.69 105 LEU A N 1
ATOM 842 C CA . LEU A 1 105 ? -1.002 -9.451 4.125 1.00 83.69 105 LEU A CA 1
ATOM 843 C C . LEU A 1 105 ? -1.109 -10.413 2.944 1.00 83.69 105 LEU A C 1
ATOM 845 O O . LEU A 1 105 ? -0.582 -11.524 2.981 1.00 83.69 105 LEU A O 1
ATOM 849 N N . ARG A 1 106 ? -1.785 -9.971 1.886 1.00 84.56 106 ARG A N 1
ATOM 850 C CA . ARG A 1 106 ? -1.868 -10.675 0.611 1.00 84.56 106 ARG A CA 1
ATOM 851 C C . ARG A 1 106 ? -0.959 -9.980 -0.383 1.00 84.56 106 ARG A C 1
ATOM 853 O O . ARG A 1 106 ? -1.090 -8.789 -0.650 1.00 84.56 106 ARG A O 1
ATOM 860 N N . VAL A 1 107 ? -0.036 -10.755 -0.926 1.00 79.50 107 VAL A N 1
ATOM 861 C CA . VAL A 1 107 ? 0.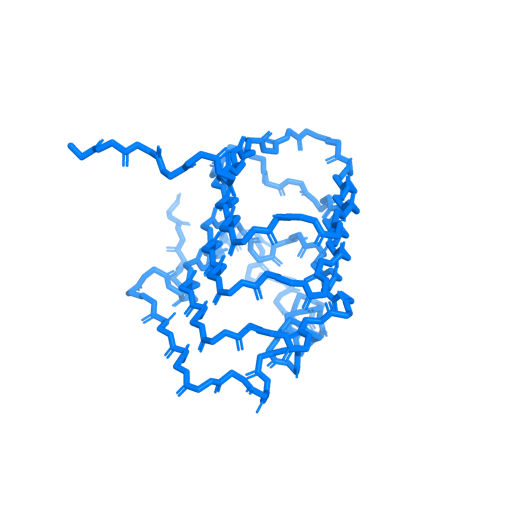854 -10.333 -1.999 1.00 79.50 107 VAL A CA 1
ATOM 862 C C . VAL A 1 107 ? 0.448 -11.125 -3.232 1.00 79.50 107 VAL A C 1
ATOM 864 O O . VAL A 1 107 ? 0.334 -12.348 -3.171 1.00 79.50 107 VAL A O 1
ATOM 867 N N . THR A 1 108 ? 0.146 -10.434 -4.324 1.00 77.06 108 THR A N 1
ATOM 868 C CA . THR A 1 108 ? -0.332 -11.081 -5.557 1.00 77.06 108 THR A CA 1
ATOM 869 C C . THR A 1 108 ? 0.823 -11.466 -6.480 1.00 77.06 108 THR A C 1
ATOM 871 O O . THR A 1 108 ? 1.937 -10.975 -6.324 1.00 77.06 108 THR A O 1
ATOM 874 N N . GLU A 1 109 ? 0.553 -12.313 -7.479 1.00 67.81 109 GLU A N 1
ATOM 875 C CA . GLU A 1 109 ? 1.550 -12.783 -8.461 1.00 67.81 109 GLU A CA 1
ATOM 876 C C . GLU A 1 109 ? 2.263 -11.654 -9.223 1.00 67.81 109 GLU A C 1
ATOM 878 O O . GLU A 1 109 ? 3.375 -11.839 -9.708 1.00 67.81 109 GLU A O 1
ATOM 883 N N . GLY A 1 110 ? 1.642 -10.474 -9.328 1.00 63.88 110 GLY A N 1
ATOM 884 C CA . GLY A 1 110 ? 2.248 -9.311 -9.971 1.00 63.88 110 GLY A CA 1
ATOM 885 C C . GLY A 1 110 ? 3.303 -8.605 -9.113 1.00 63.88 110 GLY A C 1
ATOM 886 O O . GLY A 1 110 ? 4.081 -7.810 -9.643 1.00 63.88 110 GLY A O 1
ATOM 887 N N . PHE A 1 111 ? 3.392 -8.908 -7.817 1.00 67.88 111 PHE A N 1
ATOM 888 C CA . PHE A 1 111 ? 4.368 -8.288 -6.932 1.00 67.88 111 PHE A CA 1
ATOM 889 C C . PHE A 1 111 ? 5.799 -8.651 -7.340 1.00 67.88 111 PHE A C 1
ATOM 891 O O . PHE A 1 111 ? 6.132 -9.825 -7.472 1.00 67.88 111 PHE A O 1
ATOM 898 N N . LEU A 1 112 ? 6.644 -7.634 -7.541 1.00 65.88 112 LEU A N 1
ATOM 899 C CA . LEU A 1 112 ? 8.010 -7.754 -8.080 1.00 65.88 112 LEU A CA 1
ATOM 900 C C . LEU A 1 112 ? 8.082 -8.296 -9.518 1.00 65.88 112 LEU A C 1
ATOM 902 O O . LEU A 1 112 ? 9.178 -8.563 -10.016 1.00 65.88 112 LEU A O 1
ATOM 906 N N . SER A 1 113 ? 6.952 -8.422 -10.218 1.00 70.31 113 SER A N 1
ATOM 907 C CA . SER A 1 113 ? 6.976 -8.783 -11.633 1.00 70.31 113 SER A CA 1
ATOM 908 C C . SER A 1 113 ? 7.570 -7.642 -12.461 1.00 70.31 113 SER A C 1
ATOM 910 O O . SER A 1 113 ? 7.259 -6.464 -12.253 1.00 70.31 113 SER A O 1
ATOM 912 N N . ILE A 1 114 ? 8.436 -8.001 -13.410 1.00 67.38 114 ILE A N 1
ATOM 913 C CA . ILE A 1 114 ? 8.982 -7.060 -14.387 1.00 67.38 114 ILE A CA 1
ATOM 914 C C . ILE A 1 114 ? 8.005 -7.009 -15.558 1.00 67.38 114 ILE A C 1
ATOM 916 O O . ILE A 1 114 ? 7.832 -7.997 -16.272 1.00 67.38 114 ILE A O 1
ATOM 920 N N . CYS A 1 115 ? 7.356 -5.865 -15.753 1.00 67.00 115 CYS A N 1
ATOM 921 C CA . CYS A 1 115 ? 6.484 -5.642 -16.899 1.00 67.00 115 CYS A CA 1
ATOM 922 C C . CYS A 1 115 ? 7.305 -5.314 -18.155 1.00 67.00 115 CYS A C 1
ATOM 924 O O . CYS A 1 115 ? 8.279 -4.558 -18.091 1.00 67.00 115 CYS A O 1
ATOM 926 N N . SER A 1 116 ? 6.896 -5.922 -19.274 1.00 58.12 116 SER A N 1
ATOM 927 C CA . SER A 1 116 ? 7.544 -5.877 -20.591 1.00 58.12 116 SER A CA 1
ATOM 928 C C . SER A 1 116 ? 7.611 -4.502 -21.227 1.00 58.12 116 SER A C 1
ATOM 930 O O . SER A 1 116 ? 6.599 -3.769 -21.167 1.00 58.12 116 SER A O 1
#

Foldseek 3Di:
DDDPPQEDEDEDDPEAAAAADARHAYYAYAYPDDPAAHEYEYHYQNHAEEEYAEELSYAYHYHNPNNHAEYEDQYAYEPVCVVVVVVSVVRVVNVVVVCPPYNYYHYDPNHHHYDD

InterPro domains:
  IPR050232 F-box/LRR-repeat protein 13/AtMIF1-like [PTHR31900] (16-108)

Secondary structure (DSSP, 8-state):
-PPPTTEEEE---SS-EEEE-SS--EEEEE-SS--S--EEEEE-TT--EEEEEEETTSEEEEE--TT--EEEEEEEEEHHHHTTHHHHHHHHHHHHHHTTT-SEEEE-TTTT-EE-

Radius of gyration: 13.71 Å; chains: 1; bounding box: 41×27×34 Å

Sequence (116 aa):
MEEPRNSSFCRLGHMDLQISSLTLKHLQVVDFVSKTSSKVKIDAPNLVYFKCRDYMSKWYVLENLASLVTADIDMRATKEEVAKIKEYAKNNWLLISAFSSVKELRVTEGFLSICS